Protein AF-A0A932DL76-F1 (afdb_monomer)

Sequence (138 aa):
MPIFSIALVLVSAAMNAGWNMIARKQGASDMFLRLSLVIGAVGVGPLIAAEFFGTPILAASWKYALASSVFLAFNYLALSRAYGSGDFTLVYPAARGIPALIVAAGDVLRGHPPAALGWLGMALVTVGCLLLPHPSWR

Secondary structure (DSSP, 8-state):
--HHHHHHHHHHHHHHHHHHHHHTSTT-HHHHHHHHHHHHHHHHHHHHHHHHHSS---THHHHHHHHHHHHHHHHHHHHHHHHHHS-HHHHHHHHHHHHHHHHHHHHHHTT-PPPHHHHHHHHHHHHHHHHS--GGG-

Foldseek 3Di:
DDPVVVVVVVVVVVVVVVVVVVVPDPPCLVVVVVVVVVVVVVVVVVVVVCCVPHDHPPPVVVVVVVVVVVVVVVLSVVLSVCVVPDDCLLSVQQSVLVVLVVVQVVCVVVVNHDDPVSVVVSVVSNVCSNVRDDPPVD

Solvent-accessible surface area (backbone atoms only — not comparable to full-atom values): 7872 Å² total; per-residue (Å²): 133,59,70,66,60,53,53,52,51,51,53,51,51,50,52,52,52,53,50,56,57,56,73,65,46,88,86,40,68,66,59,50,54,51,50,51,49,50,54,48,55,60,56,46,49,61,55,53,46,39,48,77,76,47,77,66,72,54,81,71,52,55,57,55,53,51,52,49,50,53,55,49,50,51,49,53,52,53,49,54,51,43,55,71,76,43,61,57,82,48,47,53,36,42,70,58,27,52,55,56,55,54,51,47,52,52,32,42,77,72,73,56,59,67,53,73,68,51,52,51,52,49,50,52,49,28,50,50,31,58,64,72,55,62,83,88,84,116

Radius of gyration: 18.66 Å; Cα contacts (8 Å, |Δi|>4): 51; chains: 1; bounding box: 46×40×45 Å

Structure (mmCIF, N/CA/C/O backbone):
data_AF-A0A932DL76-F1
#
_entry.id   AF-A0A932DL76-F1
#
loop_
_atom_site.group_PDB
_atom_site.id
_atom_site.type_symbol
_atom_site.label_atom_id
_atom_site.label_alt_id
_atom_site.label_comp_id
_atom_site.label_asym_id
_atom_site.label_entity_id
_atom_site.label_seq_id
_atom_site.pdbx_PDB_ins_code
_atom_site.Cartn_x
_atom_site.Cartn_y
_atom_site.Cartn_z
_atom_site.occupancy
_atom_site.B_iso_or_equiv
_atom_site.auth_seq_id
_atom_site.auth_comp_id
_atom_site.auth_asym_id
_atom_site.auth_atom_id
_atom_site.pdbx_PDB_model_num
ATOM 1 N N . MET A 1 1 ? 19.748 -17.097 5.657 1.00 61.31 1 MET A N 1
ATOM 2 C CA . MET A 1 1 ? 19.575 -15.637 5.483 1.00 61.31 1 MET A CA 1
ATOM 3 C C . MET A 1 1 ? 20.659 -14.932 6.282 1.00 61.31 1 MET A C 1
ATOM 5 O O . MET A 1 1 ? 20.864 -15.334 7.421 1.00 61.31 1 MET A O 1
ATOM 9 N N . PRO A 1 2 ? 21.395 -13.966 5.715 1.00 88.38 2 PRO A N 1
ATOM 10 C CA . PRO A 1 2 ? 22.480 -13.300 6.431 1.00 88.38 2 PRO A CA 1
ATOM 11 C C . PRO A 1 2 ? 21.928 -12.439 7.580 1.00 88.38 2 PRO A C 1
ATOM 13 O O . PRO A 1 2 ? 20.844 -11.868 7.464 1.00 88.38 2 PRO A O 1
ATOM 16 N N . ILE A 1 3 ? 22.679 -12.326 8.681 1.00 88.50 3 ILE A N 1
ATOM 17 C CA . ILE A 1 3 ? 22.309 -11.545 9.883 1.00 88.50 3 ILE A CA 1
ATOM 18 C C . ILE A 1 3 ? 21.930 -10.098 9.547 1.00 88.50 3 ILE A C 1
ATOM 20 O O . ILE A 1 3 ? 21.013 -9.534 10.139 1.00 88.50 3 ILE A O 1
ATOM 24 N N . PHE A 1 4 ? 22.575 -9.531 8.530 1.00 91.19 4 PHE A N 1
ATOM 25 C CA . PHE A 1 4 ? 22.268 -8.207 8.004 1.00 91.19 4 PHE A CA 1
ATOM 26 C C . PHE A 1 4 ? 20.827 -8.086 7.479 1.00 91.19 4 PHE A C 1
ATOM 28 O O . PHE A 1 4 ? 20.140 -7.113 7.781 1.00 91.19 4 PHE A O 1
ATOM 35 N N . SER A 1 5 ? 20.324 -9.096 6.757 1.00 89.25 5 SER A N 1
ATOM 36 C CA . SER A 1 5 ? 18.930 -9.114 6.292 1.00 89.25 5 SER A CA 1
ATOM 37 C C . SER A 1 5 ? 17.949 -9.184 7.458 1.00 89.25 5 SER A C 1
ATOM 39 O O . SER A 1 5 ? 16.918 -8.523 7.422 1.00 89.25 5 SER A O 1
ATOM 41 N N . ILE A 1 6 ? 18.277 -9.945 8.507 1.00 88.81 6 ILE A N 1
ATOM 42 C CA . ILE A 1 6 ? 17.435 -10.040 9.706 1.00 88.81 6 ILE A CA 1
ATOM 43 C C . ILE A 1 6 ? 17.372 -8.681 10.411 1.00 88.81 6 ILE A C 1
ATOM 45 O O . ILE A 1 6 ? 16.283 -8.215 10.739 1.00 88.81 6 ILE A O 1
ATOM 49 N N . ALA A 1 7 ? 18.514 -8.010 10.582 1.00 91.75 7 ALA 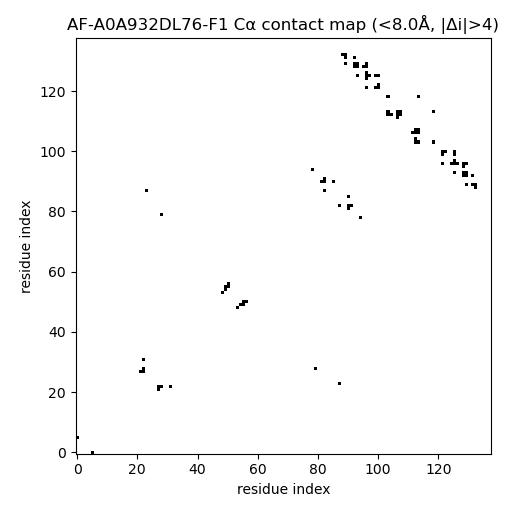A N 1
ATOM 50 C CA . ALA A 1 7 ? 18.569 -6.678 11.179 1.00 91.75 7 ALA A CA 1
ATOM 51 C C . ALA A 1 7 ? 17.727 -5.656 10.392 1.00 91.75 7 ALA A C 1
ATOM 53 O O . ALA A 1 7 ? 16.940 -4.924 10.988 1.00 91.75 7 ALA A O 1
ATOM 54 N N . LEU A 1 8 ? 17.820 -5.654 9.057 1.00 88.75 8 LEU A N 1
ATOM 55 C CA . LEU A 1 8 ? 17.003 -4.786 8.199 1.00 88.75 8 LEU A CA 1
ATOM 56 C C . LEU A 1 8 ? 15.501 -5.056 8.343 1.00 88.75 8 LEU A C 1
ATOM 58 O O . LEU A 1 8 ? 14.711 -4.115 8.430 1.00 88.75 8 LEU A O 1
ATOM 62 N N . VAL A 1 9 ? 15.101 -6.329 8.400 1.00 88.44 9 VAL A N 1
ATOM 63 C CA . VAL A 1 9 ? 13.695 -6.709 8.591 1.00 88.44 9 VAL A CA 1
ATOM 64 C C . VAL A 1 9 ? 13.186 -6.250 9.958 1.00 88.44 9 VAL A C 1
ATOM 66 O O . VAL A 1 9 ? 12.084 -5.712 10.040 1.00 88.44 9 VAL A O 1
ATOM 69 N N . LEU A 1 10 ? 13.985 -6.393 11.021 1.00 89.44 10 LEU A N 1
ATOM 70 C CA . LEU A 1 10 ? 13.614 -5.936 12.365 1.00 89.44 10 LEU A CA 1
ATOM 71 C C . L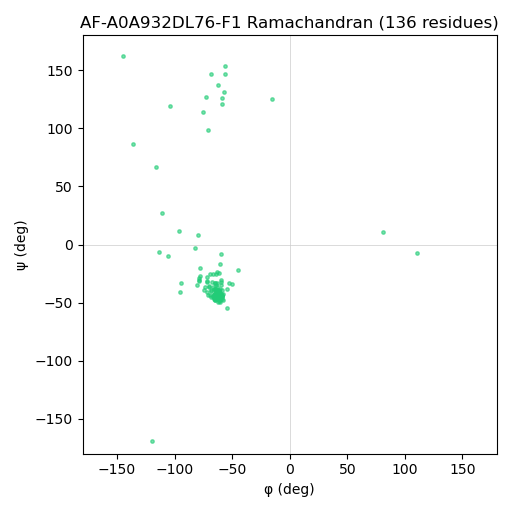EU A 1 10 ? 13.462 -4.414 12.438 1.00 89.44 10 LEU A C 1
ATOM 73 O O . LEU A 1 10 ? 12.490 -3.923 13.010 1.00 89.44 10 LEU A O 1
ATOM 77 N N . VAL A 1 11 ? 14.378 -3.666 11.817 1.00 89.50 11 VAL A N 1
ATOM 7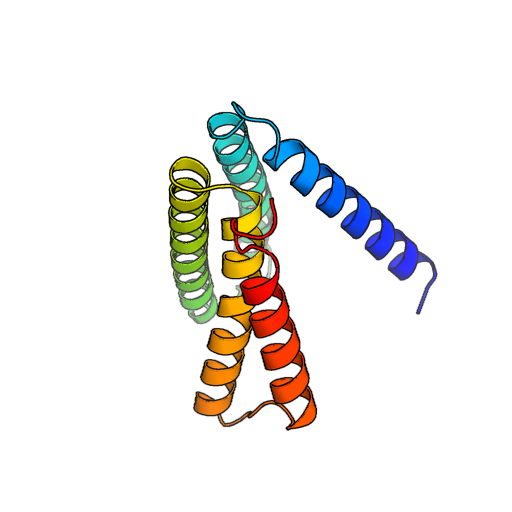8 C CA . VAL A 1 11 ? 14.277 -2.202 11.725 1.00 89.50 11 VAL A CA 1
ATOM 79 C C . VAL A 1 11 ? 13.019 -1.800 10.955 1.00 89.50 11 VAL A C 1
ATOM 81 O O . VAL A 1 11 ? 12.252 -0.965 11.429 1.00 89.50 11 VAL A O 1
ATOM 84 N N . SER A 1 12 ? 12.750 -2.439 9.813 1.00 84.69 12 SER A N 1
ATOM 85 C CA . SER A 1 12 ? 11.535 -2.197 9.029 1.00 84.69 12 SER A CA 1
ATOM 86 C C . SER A 1 12 ? 10.264 -2.480 9.840 1.00 84.69 12 SER A C 1
ATOM 88 O O . SER A 1 12 ? 9.344 -1.659 9.857 1.00 84.69 12 SER A O 1
ATOM 90 N N . ALA A 1 13 ? 10.229 -3.594 10.576 1.00 83.06 13 ALA A N 1
ATOM 91 C CA . ALA A 1 13 ? 9.107 -3.953 11.436 1.00 83.06 13 ALA A CA 1
ATOM 92 C C . ALA A 1 13 ? 8.886 -2.922 12.556 1.00 83.06 13 ALA A C 1
ATOM 94 O O . ALA A 1 13 ? 7.750 -2.501 12.782 1.00 83.06 13 ALA A O 1
ATOM 95 N N . ALA A 1 14 ? 9.959 -2.465 13.209 1.00 85.44 14 ALA A N 1
ATOM 96 C CA . ALA A 1 14 ? 9.891 -1.442 14.250 1.00 85.44 14 ALA A CA 1
ATOM 97 C C . ALA A 1 14 ? 9.382 -0.097 13.706 1.00 85.44 14 ALA A C 1
ATOM 99 O O . ALA A 1 14 ? 8.501 0.517 14.310 1.00 85.44 14 ALA A O 1
ATOM 100 N N . MET A 1 15 ? 9.868 0.337 12.537 1.00 83.50 15 MET A N 1
ATOM 101 C CA . MET A 1 15 ? 9.390 1.557 11.875 1.00 83.50 15 MET A CA 1
ATOM 102 C C . MET A 1 15 ? 7.904 1.457 11.513 1.00 83.50 15 MET A C 1
ATOM 104 O O . MET A 1 15 ? 7.152 2.404 11.731 1.00 83.50 15 MET A O 1
ATOM 108 N N . ASN A 1 16 ? 7.460 0.301 11.016 1.00 76.06 16 ASN A N 1
ATOM 109 C CA . ASN A 1 16 ? 6.066 0.069 10.638 1.00 76.06 16 ASN A CA 1
ATOM 110 C C . ASN A 1 16 ? 5.133 0.044 11.867 1.00 76.06 16 ASN A C 1
ATOM 112 O O . ASN A 1 16 ? 4.051 0.633 11.856 1.00 76.06 16 ASN A O 1
ATOM 116 N N . ALA A 1 17 ? 5.567 -0.572 12.970 1.00 76.44 17 ALA A N 1
ATOM 117 C CA . ALA A 1 17 ? 4.837 -0.543 14.236 1.00 76.44 17 ALA A CA 1
ATOM 118 C C . ALA A 1 17 ? 4.743 0.881 14.813 1.00 76.44 17 ALA A C 1
ATOM 120 O O . ALA A 1 17 ? 3.656 1.321 15.199 1.00 76.44 17 ALA A O 1
ATOM 121 N N . GLY A 1 18 ? 5.854 1.626 14.802 1.00 78.94 18 GLY A N 1
ATOM 122 C CA . GLY A 1 18 ? 5.891 3.028 15.222 1.00 78.94 18 GLY A CA 1
ATOM 123 C C . GLY A 1 18 ? 4.967 3.910 14.380 1.00 78.94 18 GLY A C 1
ATOM 124 O O . GLY A 1 18 ? 4.201 4.706 14.924 1.00 78.94 18 GLY A O 1
ATOM 125 N N . TRP A 1 19 ? 4.958 3.702 13.061 1.00 70.69 19 TRP A N 1
ATOM 126 C CA . TRP A 1 19 ? 4.052 4.381 12.135 1.00 70.69 19 TRP A CA 1
ATOM 127 C C . TRP A 1 19 ? 2.577 4.133 12.475 1.00 70.69 19 TRP A C 1
ATOM 129 O O . TRP A 1 19 ? 1.794 5.079 12.578 1.00 70.69 19 TRP A O 1
ATOM 139 N N . ASN A 1 20 ? 2.201 2.876 12.727 1.00 72.19 20 ASN A N 1
ATOM 140 C CA . ASN A 1 20 ? 0.827 2.511 13.084 1.00 72.19 20 ASN A CA 1
ATOM 141 C C . ASN A 1 20 ? 0.380 3.107 14.431 1.00 72.19 20 AS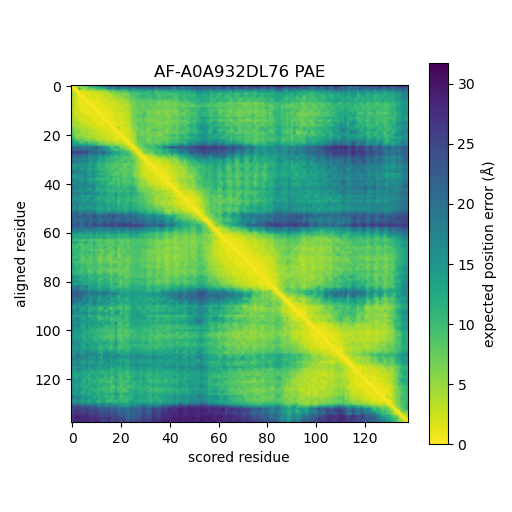N A C 1
ATOM 143 O O . ASN A 1 20 ? -0.791 3.459 14.586 1.00 72.19 20 ASN A O 1
ATOM 147 N N . MET A 1 21 ? 1.293 3.264 15.396 1.00 70.12 21 MET A N 1
ATOM 148 C CA . MET A 1 21 ? 0.997 3.942 16.665 1.00 70.12 21 MET A CA 1
ATOM 149 C C . MET A 1 21 ? 0.764 5.446 16.491 1.00 70.12 21 MET A C 1
ATOM 151 O O . MET A 1 21 ? -0.174 5.984 17.078 1.00 70.12 21 MET A O 1
ATOM 155 N N . ILE A 1 22 ? 1.590 6.127 15.690 1.00 67.69 22 ILE A N 1
ATOM 156 C CA . ILE A 1 22 ? 1.450 7.570 15.434 1.00 67.69 22 ILE A CA 1
ATOM 157 C C . ILE A 1 22 ? 0.145 7.848 14.683 1.00 67.69 22 ILE A C 1
ATOM 159 O O . ILE A 1 22 ? -0.596 8.751 15.064 1.00 67.69 22 ILE A O 1
ATOM 163 N N . ALA A 1 23 ? -0.181 7.025 13.681 1.00 65.88 23 ALA A N 1
ATOM 164 C CA . ALA A 1 23 ? -1.407 7.154 12.893 1.00 65.88 23 ALA A CA 1
ATOM 165 C C . ALA A 1 23 ? -2.695 7.008 13.728 1.00 65.88 23 ALA A C 1
ATOM 167 O O . ALA A 1 23 ? -3.734 7.540 13.348 1.00 65.88 23 ALA A O 1
ATOM 168 N N . ARG A 1 24 ? -2.638 6.314 14.875 1.00 62.34 24 ARG A N 1
ATOM 169 C CA . ARG A 1 24 ? -3.775 6.153 15.795 1.00 62.34 24 ARG A CA 1
ATOM 170 C C . ARG A 1 24 ? -4.061 7.375 16.674 1.00 62.34 24 ARG A C 1
ATOM 172 O O . ARG A 1 24 ? -5.164 7.466 17.210 1.00 62.34 24 ARG A O 1
ATOM 179 N N . LYS A 1 25 ? -3.111 8.298 16.870 1.00 63.66 25 LYS A N 1
ATOM 180 C CA . LYS A 1 25 ? -3.355 9.504 17.681 1.00 63.66 25 LYS A CA 1
ATOM 181 C C . LYS A 1 25 ? -4.213 10.501 16.887 1.00 63.66 25 LYS A C 1
ATOM 183 O O . LYS A 1 25 ? -3.773 11.039 15.872 1.00 63.66 25 LYS A O 1
ATOM 188 N N . GLN A 1 26 ? -5.441 10.745 17.357 1.00 51.41 26 GLN A N 1
ATOM 189 C CA . GLN A 1 26 ? -6.362 11.727 16.771 1.00 51.41 26 GLN A CA 1
ATOM 190 C C . GLN A 1 26 ? -5.718 13.127 16.749 1.00 51.41 26 GLN A C 1
ATOM 192 O O . GLN A 1 26 ? -5.164 13.567 17.753 1.00 51.41 26 GLN A O 1
ATOM 197 N N . GLY A 1 27 ? -5.769 13.803 15.593 1.00 53.75 27 GLY A N 1
ATOM 198 C CA . GLY A 1 27 ? -5.180 15.136 15.368 1.00 53.75 27 GLY A CA 1
ATOM 199 C C . GLY A 1 27 ? -3.965 15.172 14.429 1.00 53.75 27 GLY A C 1
ATOM 200 O O . GLY A 1 27 ? -3.528 16.250 14.040 1.00 53.75 27 GLY A O 1
ATOM 201 N N . ALA A 1 28 ? -3.441 14.016 14.011 1.00 54.00 28 ALA A N 1
ATOM 202 C CA . ALA A 1 28 ? -2.254 13.928 13.155 1.00 54.00 28 ALA A CA 1
ATOM 203 C C . ALA A 1 28 ? -2.550 13.787 11.647 1.00 54.00 28 ALA A C 1
ATOM 205 O O . ALA A 1 28 ? -1.626 13.497 10.894 1.00 54.00 28 ALA A O 1
ATOM 206 N N . SER A 1 29 ? -3.788 13.974 11.168 1.00 57.59 29 SER A N 1
ATOM 207 C CA . SER A 1 29 ? -4.116 13.796 9.736 1.00 57.59 29 SER A CA 1
ATOM 208 C C . SER A 1 29 ? -3.286 14.713 8.827 1.00 57.59 29 SER A C 1
ATOM 210 O O . SER A 1 29 ? -2.786 14.273 7.792 1.00 57.59 29 SER A O 1
ATO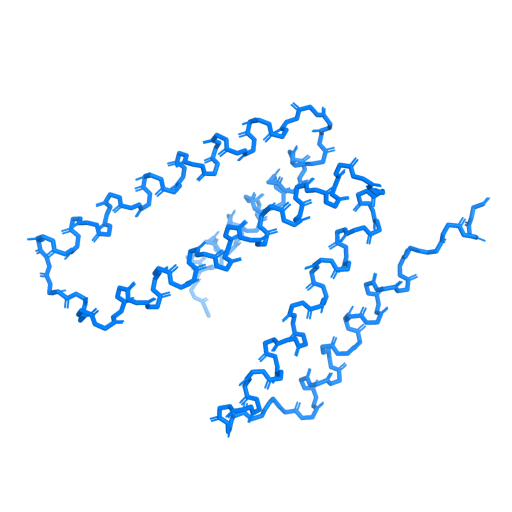M 212 N N . ASP A 1 30 ? -3.064 15.956 9.257 1.00 59.31 30 ASP A N 1
ATOM 213 C CA . ASP A 1 30 ? -2.258 16.931 8.521 1.00 59.31 30 ASP A CA 1
ATOM 214 C C . ASP A 1 30 ? -0.753 16.610 8.613 1.00 59.31 30 ASP A C 1
ATOM 216 O O . ASP A 1 30 ? -0.020 16.696 7.629 1.00 59.31 30 ASP A O 1
ATOM 220 N N . MET A 1 31 ? -0.289 16.123 9.771 1.00 61.69 31 MET A N 1
ATOM 221 C CA . MET A 1 31 ? 1.082 15.620 9.948 1.00 61.69 31 MET A CA 1
ATOM 222 C C . MET A 1 31 ? 1.345 14.378 9.082 1.00 61.69 31 MET A C 1
ATOM 224 O O . MET A 1 31 ? 2.419 14.245 8.501 1.00 61.69 31 MET A O 1
ATOM 228 N N . PHE A 1 32 ? 0.358 13.492 8.954 1.00 63.34 32 PHE A N 1
ATOM 229 C CA . PHE A 1 32 ? 0.427 12.268 8.165 1.00 63.34 32 PHE A CA 1
ATOM 230 C C . PHE A 1 32 ? 0.545 12.569 6.669 1.00 63.34 32 PHE A C 1
ATOM 232 O O . PHE A 1 32 ? 1.397 11.995 5.987 1.00 63.34 32 PHE A O 1
ATOM 239 N N . LEU A 1 33 ? -0.259 13.511 6.163 1.00 65.69 33 LEU A N 1
ATOM 240 C CA . LEU A 1 33 ? -0.196 13.945 4.769 1.00 65.69 33 LEU A CA 1
ATOM 241 C C . LEU A 1 33 ? 1.143 14.633 4.464 1.00 65.69 33 LEU A C 1
ATOM 243 O O . LEU A 1 33 ? 1.806 14.280 3.491 1.00 65.69 33 LEU A O 1
ATOM 247 N N . ARG A 1 34 ? 1.584 15.556 5.330 1.00 65.75 34 ARG A N 1
ATOM 248 C CA . ARG A 1 34 ? 2.858 16.276 5.170 1.00 65.75 34 ARG A CA 1
ATOM 249 C C . ARG A 1 34 ? 4.062 15.343 5.210 1.00 65.75 34 ARG A C 1
ATOM 251 O O . ARG A 1 34 ? 4.945 15.458 4.368 1.00 65.75 34 ARG A O 1
ATOM 258 N N . LEU A 1 35 ? 4.099 14.399 6.148 1.00 69.31 35 LEU A N 1
ATOM 259 C CA . LEU A 1 35 ? 5.214 13.462 6.267 1.00 69.31 35 LEU A CA 1
ATOM 260 C C . LEU A 1 35 ? 5.262 12.495 5.077 1.00 69.31 35 LEU A C 1
ATOM 262 O O . LEU A 1 35 ? 6.338 12.242 4.542 1.00 69.31 35 LEU A O 1
ATOM 266 N N . SER A 1 36 ? 4.104 12.028 4.603 1.00 70.19 36 SER A N 1
ATOM 267 C CA . SER A 1 36 ? 4.015 11.203 3.390 1.00 70.19 36 SER A CA 1
ATOM 268 C C . SER A 1 36 ? 4.480 11.968 2.146 1.00 70.19 36 SER A C 1
ATOM 270 O O . SER A 1 36 ? 5.188 11.405 1.314 1.00 70.19 36 SER A O 1
ATOM 272 N N . LEU A 1 37 ? 4.148 13.261 2.041 1.00 71.25 37 LEU A N 1
ATOM 273 C CA . LEU A 1 37 ? 4.625 14.137 0.966 1.00 71.25 37 LEU A CA 1
ATOM 274 C C . LEU A 1 37 ? 6.139 14.353 1.023 1.00 71.25 37 LEU A C 1
ATOM 276 O O . LEU A 1 37 ? 6.788 14.291 -0.015 1.00 71.25 37 LEU A O 1
ATOM 280 N N . VAL A 1 38 ? 6.714 14.564 2.211 1.00 75.50 38 VAL A N 1
ATOM 281 C CA . VAL A 1 38 ? 8.169 14.725 2.376 1.00 75.50 38 VAL A CA 1
ATOM 282 C C . VAL A 1 38 ? 8.902 13.432 2.029 1.00 75.50 38 VAL A C 1
ATOM 284 O O . VAL A 1 38 ? 9.857 13.469 1.260 1.00 75.50 38 VAL A O 1
ATOM 287 N N . ILE A 1 39 ? 8.441 12.282 2.531 1.00 76.19 39 ILE A N 1
ATOM 288 C CA . ILE A 1 39 ? 9.033 10.976 2.202 1.00 76.19 39 ILE A CA 1
ATOM 289 C C . ILE A 1 39 ? 8.917 10.704 0.697 1.00 76.19 39 ILE A C 1
ATOM 291 O O . ILE A 1 39 ? 9.884 10.263 0.080 1.00 76.19 39 ILE A O 1
ATOM 295 N N . GLY A 1 40 ? 7.768 11.021 0.093 1.00 72.31 40 GLY A N 1
ATOM 296 C CA . GLY A 1 40 ? 7.565 10.935 -1.351 1.00 72.31 40 GLY A CA 1
ATOM 297 C C . GLY A 1 40 ? 8.526 11.835 -2.128 1.00 72.31 40 GLY A C 1
ATOM 298 O O . GLY A 1 40 ? 9.206 11.361 -3.030 1.00 72.31 40 GLY A O 1
ATOM 299 N N . ALA A 1 41 ? 8.654 13.107 -1.748 1.00 72.75 41 ALA A N 1
ATOM 300 C CA . ALA A 1 41 ? 9.544 14.065 -2.403 1.00 72.75 41 ALA A CA 1
ATOM 301 C C . ALA A 1 41 ? 11.024 13.660 -2.290 1.00 72.75 41 ALA A C 1
ATOM 303 O O . ALA A 1 41 ? 11.758 13.712 -3.277 1.00 72.75 41 ALA A O 1
ATOM 304 N N . VAL A 1 42 ? 11.448 13.191 -1.112 1.00 76.69 42 VAL A N 1
ATOM 305 C CA . VAL A 1 42 ? 12.803 12.665 -0.892 1.00 76.69 42 VAL A CA 1
ATOM 306 C C . VAL A 1 42 ? 13.032 11.388 -1.701 1.00 76.69 42 VAL A C 1
ATOM 308 O O . VAL A 1 42 ? 14.114 11.219 -2.248 1.00 76.69 42 VAL A O 1
ATOM 311 N N . GLY A 1 43 ? 12.032 10.512 -1.828 1.00 71.56 43 GLY A N 1
ATOM 312 C CA . GLY A 1 43 ? 12.123 9.282 -2.622 1.00 71.56 43 GLY A CA 1
ATOM 313 C C . GLY A 1 43 ? 12.129 9.510 -4.139 1.00 71.56 43 GLY A C 1
ATOM 314 O O . GLY A 1 43 ? 12.735 8.733 -4.874 1.00 71.56 43 GLY A O 1
ATOM 315 N N . VAL A 1 44 ? 11.505 10.591 -4.615 1.00 72.75 44 VAL A N 1
ATOM 316 C CA . VAL A 1 44 ? 11.493 10.974 -6.037 1.00 72.75 44 VAL A CA 1
ATOM 317 C C . VAL A 1 44 ? 12.859 11.502 -6.490 1.00 72.75 44 VAL A C 1
ATOM 319 O O . VAL A 1 44 ? 13.249 11.264 -7.630 1.00 72.75 44 VAL A O 1
ATOM 322 N N . GLY A 1 45 ? 13.625 12.151 -5.607 1.00 73.75 45 GLY A N 1
ATOM 323 C CA . GLY A 1 45 ? 14.959 12.685 -5.919 1.00 73.75 45 GLY A CA 1
ATOM 324 C C . GLY A 1 45 ? 15.938 11.642 -6.490 1.00 73.75 45 GLY A C 1
ATOM 325 O O . GLY A 1 45 ? 16.446 11.846 -7.592 1.00 73.75 45 GLY A O 1
ATOM 326 N N . PRO A 1 46 ? 16.174 10.503 -5.809 1.00 73.81 46 PRO A N 1
ATOM 327 C CA . PRO A 1 46 ? 16.987 9.399 -6.319 1.00 73.81 46 PRO A CA 1
ATOM 328 C C . PRO A 1 46 ? 16.457 8.793 -7.621 1.00 73.81 46 PRO A C 1
ATOM 330 O O . PRO A 1 46 ? 17.247 8.355 -8.446 1.00 73.81 46 PRO A O 1
ATOM 333 N N . LEU A 1 47 ? 15.136 8.782 -7.818 1.00 71.69 47 LEU A N 1
ATOM 334 C CA . LEU A 1 47 ? 14.478 8.281 -9.030 1.00 71.69 47 LEU A CA 1
ATOM 335 C C . LEU A 1 47 ? 14.773 9.175 -10.241 1.00 71.69 47 LEU A C 1
ATOM 337 O O . LEU A 1 47 ? 15.141 8.681 -11.303 1.00 71.69 47 LEU A O 1
ATOM 341 N N . ILE A 1 48 ? 14.677 10.494 -10.061 1.00 74.38 48 ILE A N 1
ATOM 342 C CA . ILE A 1 48 ? 15.059 11.479 -11.080 1.00 74.38 48 ILE A CA 1
ATOM 343 C C . ILE A 1 48 ? 16.570 11.412 -11.325 1.00 74.38 48 ILE A C 1
ATOM 345 O O . ILE A 1 48 ? 17.006 11.387 -12.471 1.00 74.38 48 ILE A O 1
ATOM 349 N N . ALA A 1 49 ? 17.380 11.321 -10.269 1.00 73.12 49 ALA A N 1
ATOM 350 C CA . ALA A 1 49 ? 18.824 11.177 -10.410 1.00 73.12 49 ALA A CA 1
ATOM 351 C C . ALA A 1 49 ? 19.203 9.888 -11.166 1.00 73.12 49 ALA A C 1
ATOM 353 O O . ALA A 1 49 ? 20.089 9.922 -12.011 1.00 73.12 49 ALA A O 1
ATOM 354 N N . ALA A 1 50 ? 18.513 8.772 -10.927 1.00 73.19 50 AL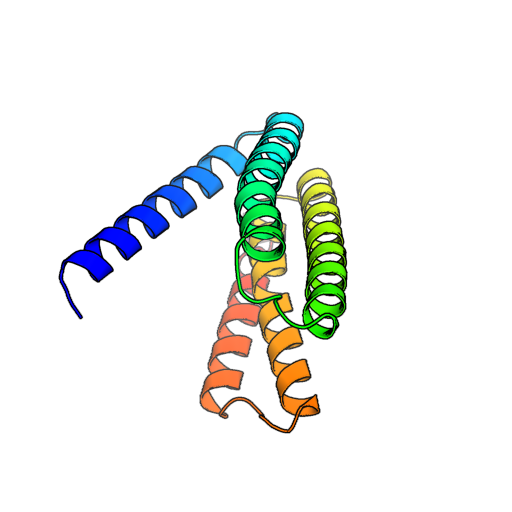A A N 1
ATOM 355 C CA . ALA A 1 50 ? 18.737 7.522 -11.650 1.00 73.19 50 ALA A CA 1
ATOM 356 C C . ALA A 1 50 ? 18.392 7.625 -13.146 1.00 73.19 50 ALA A C 1
ATOM 358 O O . ALA A 1 50 ? 19.079 7.009 -13.954 1.00 73.19 50 ALA A O 1
ATOM 359 N N . GLU A 1 51 ? 17.390 8.424 -13.526 1.00 72.12 51 GLU A N 1
ATOM 360 C CA . GLU A 1 51 ? 17.096 8.703 -14.940 1.00 72.12 51 GLU A CA 1
ATOM 361 C C . GLU A 1 51 ? 18.125 9.615 -15.609 1.00 72.12 51 GLU A C 1
ATOM 363 O O . GLU A 1 51 ? 18.501 9.393 -16.755 1.00 72.12 51 GLU A O 1
ATOM 368 N N . PHE A 1 52 ? 18.590 10.653 -14.909 1.00 71.06 52 PHE A N 1
ATOM 369 C CA . PHE A 1 52 ? 19.540 11.609 -15.484 1.00 71.06 52 PHE A CA 1
ATOM 370 C C . PHE A 1 52 ? 20.986 11.090 -15.501 1.00 71.06 52 PHE A C 1
ATOM 372 O O . PHE A 1 52 ? 21.750 11.468 -16.387 1.00 71.06 52 PHE A O 1
ATOM 379 N N . PHE A 1 53 ? 21.373 10.250 -14.534 1.00 72.75 53 PHE A N 1
ATOM 380 C CA . PHE A 1 53 ? 22.752 9.774 -14.354 1.00 72.75 53 PHE A CA 1
ATOM 381 C C . PHE A 1 53 ? 22.942 8.262 -14.599 1.00 72.75 53 PHE A C 1
ATOM 383 O O . PHE A 1 53 ? 24.079 7.793 -14.565 1.00 72.75 53 PHE A O 1
ATOM 390 N N . GLY A 1 54 ? 21.873 7.489 -14.825 1.00 69.00 54 GLY A N 1
ATOM 391 C CA . GLY A 1 54 ? 21.909 6.029 -15.007 1.00 69.00 54 GLY A CA 1
ATOM 392 C C . GLY A 1 54 ? 21.374 5.549 -16.363 1.00 69.00 54 GLY A C 1
ATOM 393 O O . GLY A 1 54 ? 21.165 6.332 -17.285 1.00 69.00 54 GLY A O 1
ATOM 394 N N . THR A 1 55 ? 21.164 4.234 -16.515 1.00 65.56 55 THR A N 1
ATOM 395 C CA . THR A 1 55 ? 20.453 3.689 -17.685 1.00 65.56 55 THR A CA 1
ATOM 396 C C . THR A 1 55 ? 18.969 4.017 -17.571 1.00 65.56 55 THR A C 1
ATOM 398 O O . THR A 1 55 ? 18.379 3.640 -16.553 1.00 65.56 55 THR A O 1
ATOM 401 N N . PRO A 1 56 ? 18.355 4.640 -18.591 1.00 63.94 56 PRO A N 1
ATOM 402 C CA . PRO A 1 56 ? 16.975 5.078 -18.499 1.00 63.94 56 PRO A CA 1
ATOM 403 C C . PRO A 1 56 ? 16.068 3.889 -18.206 1.00 63.94 56 PRO A C 1
ATOM 405 O O . PRO A 1 56 ? 16.095 2.868 -18.907 1.00 63.94 56 PRO A O 1
ATOM 408 N N . ILE A 1 57 ? 15.278 4.007 -17.143 1.00 62.59 57 ILE A N 1
ATOM 409 C CA . ILE A 1 57 ? 14.289 3.008 -16.773 1.00 62.59 57 ILE A CA 1
ATOM 410 C C . ILE A 1 57 ? 13.204 3.149 -17.835 1.00 62.59 57 ILE A C 1
ATOM 412 O O . ILE A 1 57 ? 12.398 4.071 -17.777 1.00 62.59 57 ILE A O 1
ATOM 416 N N . LEU A 1 58 ? 13.253 2.266 -18.848 1.00 62.66 58 LEU A N 1
ATOM 417 C CA . LEU A 1 58 ? 12.424 2.237 -20.064 1.00 62.66 58 LEU A CA 1
ATOM 418 C C . LEU A 1 58 ? 11.173 3.116 -19.952 1.00 62.66 58 LEU A C 1
ATOM 420 O O . LEU A 1 58 ? 10.352 2.863 -19.075 1.00 62.66 58 LEU A O 1
ATOM 424 N N . ALA A 1 59 ? 10.958 4.046 -20.889 1.00 66.94 59 ALA A N 1
ATOM 425 C CA . ALA A 1 59 ? 9.805 4.961 -20.936 1.00 66.94 59 ALA A CA 1
ATOM 426 C C . ALA A 1 59 ? 8.423 4.306 -20.671 1.00 66.94 59 ALA A C 1
ATOM 428 O O . ALA A 1 59 ? 7.474 4.971 -20.256 1.00 66.94 59 ALA A O 1
ATOM 429 N N . ALA A 1 60 ? 8.294 2.990 -20.871 1.00 66.25 60 ALA A N 1
ATOM 430 C CA . ALA A 1 60 ? 7.126 2.197 -20.492 1.00 66.25 60 ALA A CA 1
ATOM 431 C C . ALA A 1 60 ? 6.853 2.149 -18.968 1.00 66.25 60 ALA A C 1
ATOM 433 O O . ALA A 1 60 ? 5.695 2.119 -18.555 1.00 66.25 60 ALA A O 1
ATOM 434 N N . SER A 1 61 ? 7.887 2.179 -18.130 1.00 74.31 61 SER A N 1
ATOM 435 C CA . SER A 1 61 ? 7.818 2.083 -16.665 1.00 74.31 61 SER A CA 1
ATOM 436 C C . SER A 1 61 ? 7.159 3.304 -16.030 1.00 74.31 61 SER A C 1
ATOM 438 O O . SER A 1 61 ? 6.428 3.172 -15.050 1.00 74.31 61 SER A O 1
ATOM 440 N N . TRP A 1 62 ? 7.327 4.481 -16.640 1.00 76.12 62 TRP A N 1
ATOM 441 C CA . TRP A 1 62 ? 6.694 5.726 -16.200 1.00 76.12 62 TRP A CA 1
ATOM 442 C C . TRP A 1 62 ? 5.166 5.644 -16.208 1.00 76.12 62 TRP A C 1
ATOM 444 O O . TRP A 1 62 ? 4.518 6.171 -15.304 1.00 76.12 62 TRP A O 1
ATOM 454 N N . LYS A 1 63 ? 4.577 4.913 -17.167 1.00 79.50 63 LYS A N 1
ATOM 455 C CA . LYS A 1 63 ? 3.125 4.672 -17.206 1.00 79.50 63 LYS A CA 1
ATOM 456 C C . LYS A 1 63 ? 2.661 3.878 -15.985 1.00 79.50 63 LYS A C 1
ATOM 458 O O . LYS A 1 63 ? 1.666 4.243 -15.364 1.00 79.50 63 LYS A O 1
ATOM 463 N N . TYR A 1 64 ? 3.395 2.829 -15.614 1.00 80.31 64 TYR A N 1
ATOM 464 C CA . TYR A 1 64 ? 3.089 2.016 -14.435 1.00 80.31 64 TYR A CA 1
ATOM 465 C C . TYR A 1 64 ? 3.344 2.768 -13.127 1.00 80.31 64 TYR A C 1
ATOM 467 O O . TYR A 1 64 ? 2.555 2.630 -12.194 1.00 80.31 64 TYR A O 1
ATOM 475 N N . ALA A 1 65 ? 4.389 3.597 -13.062 1.00 78.25 65 ALA A N 1
ATOM 476 C CA . ALA A 1 65 ? 4.673 4.447 -11.909 1.00 78.25 65 ALA A CA 1
ATOM 477 C C . ALA A 1 65 ? 3.556 5.479 -11.683 1.00 78.25 65 ALA A C 1
ATOM 479 O O . ALA A 1 65 ? 3.047 5.604 -10.567 1.00 78.25 65 ALA A O 1
ATOM 480 N N . LEU A 1 66 ? 3.110 6.158 -12.747 1.00 81.69 66 LEU A N 1
ATOM 481 C CA . LEU A 1 66 ? 1.985 7.094 -12.693 1.00 81.69 66 LEU A CA 1
ATOM 482 C C . LEU A 1 66 ? 0.688 6.389 -12.296 1.00 81.69 66 LEU A C 1
ATOM 484 O O . LEU A 1 66 ? 0.022 6.827 -11.361 1.00 81.69 66 LEU A O 1
ATOM 488 N N . ALA A 1 67 ? 0.358 5.272 -12.949 1.00 84.38 67 ALA A N 1
ATOM 489 C CA . ALA A 1 67 ? -0.834 4.498 -12.618 1.00 84.38 67 ALA A CA 1
ATOM 490 C C . ALA A 1 67 ? -0.825 4.050 -11.147 1.00 84.38 67 ALA A C 1
ATOM 492 O O . ALA A 1 67 ? -1.795 4.276 -10.426 1.00 84.38 67 ALA A O 1
ATOM 493 N N . SER A 1 68 ? 0.293 3.491 -10.672 1.00 81.12 68 SER A N 1
ATOM 494 C CA . SER A 1 68 ? 0.446 3.061 -9.276 1.00 81.12 68 SER A CA 1
ATOM 495 C C . SER A 1 68 ? 0.312 4.229 -8.304 1.00 81.12 68 SER A C 1
ATOM 497 O O . SER A 1 68 ? -0.341 4.089 -7.275 1.00 81.12 68 SER A O 1
ATOM 499 N N . SER A 1 69 ? 0.863 5.397 -8.646 1.00 80.44 69 SER A N 1
ATOM 500 C CA . SER A 1 69 ? 0.752 6.606 -7.823 1.00 80.44 69 SER A CA 1
ATOM 501 C C . SER A 1 69 ? -0.695 7.084 -7.702 1.00 80.44 69 SER A C 1
ATOM 503 O O . SER A 1 69 ? -1.126 7.454 -6.613 1.00 80.44 69 SER A O 1
ATOM 505 N N . VAL A 1 70 ? -1.473 7.022 -8.788 1.00 84.25 70 VAL A N 1
ATOM 506 C CA . VAL A 1 70 ? -2.904 7.370 -8.778 1.00 84.25 70 VAL A CA 1
ATOM 507 C C . VAL A 1 70 ? -3.696 6.402 -7.900 1.00 84.25 70 VAL A C 1
ATOM 509 O O . VAL A 1 70 ? -4.466 6.842 -7.045 1.00 84.25 70 VAL A O 1
ATOM 512 N N . PHE A 1 71 ? -3.485 5.091 -8.054 1.00 83.69 71 PHE A N 1
ATOM 513 C CA . PHE A 1 71 ? -4.139 4.092 -7.203 1.00 83.69 71 PHE A CA 1
ATOM 514 C C . PHE A 1 71 ? -3.756 4.249 -5.731 1.00 83.69 71 PHE A C 1
ATOM 51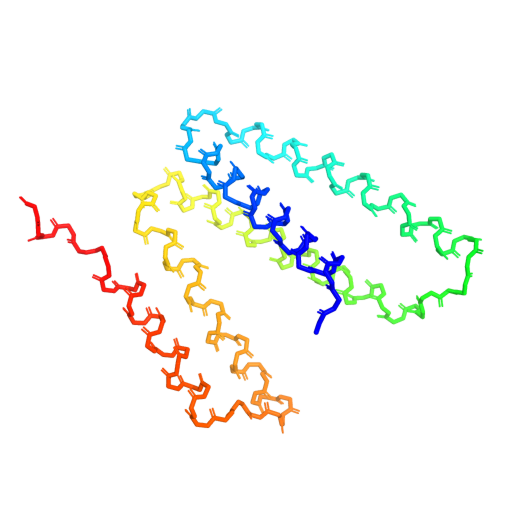6 O O . PHE A 1 71 ? -4.613 4.147 -4.853 1.00 83.69 71 PHE A O 1
ATOM 523 N N . LEU A 1 72 ? -2.486 4.547 -5.457 1.00 80.06 72 LEU A N 1
ATOM 524 C CA . LEU A 1 72 ? -1.998 4.794 -4.108 1.00 80.06 72 LEU A CA 1
ATOM 525 C C . LEU A 1 72 ? -2.635 6.054 -3.507 1.00 80.06 72 LEU A C 1
ATOM 527 O O . LEU A 1 72 ? -3.102 6.017 -2.371 1.00 80.06 72 LEU A O 1
ATOM 531 N N . ALA A 1 73 ? -2.733 7.144 -4.271 1.00 76.94 73 ALA A N 1
ATOM 532 C CA . ALA A 1 73 ? -3.413 8.364 -3.842 1.00 76.94 73 ALA A CA 1
ATOM 533 C C . ALA A 1 73 ? -4.896 8.107 -3.540 1.00 76.94 73 ALA A C 1
ATOM 535 O O . ALA A 1 73 ? -5.397 8.537 -2.501 1.00 76.94 73 ALA A O 1
ATOM 536 N N . PHE A 1 74 ? -5.590 7.352 -4.398 1.00 79.12 74 PHE A N 1
ATOM 537 C CA . PHE A 1 74 ? -6.975 6.957 -4.152 1.00 79.12 74 PHE A CA 1
ATOM 538 C C . PHE A 1 74 ? -7.108 6.120 -2.875 1.00 79.12 74 PHE A C 1
ATOM 540 O O . PHE A 1 74 ? -8.005 6.372 -2.071 1.00 79.12 74 PHE A O 1
ATOM 547 N N . ASN A 1 75 ? -6.184 5.181 -2.640 1.00 77.00 75 ASN A N 1
ATOM 548 C CA . ASN A 1 75 ? -6.153 4.382 -1.417 1.00 77.00 75 ASN A CA 1
ATOM 549 C C . ASN A 1 75 ? -5.987 5.263 -0.170 1.00 77.00 75 ASN A C 1
ATOM 551 O O . ASN A 1 75 ? -6.781 5.144 0.760 1.00 77.00 75 ASN A O 1
ATOM 555 N N . TYR A 1 76 ? -5.036 6.201 -0.174 1.00 72.44 76 TYR A N 1
ATOM 556 C CA . TYR A 1 76 ? -4.838 7.134 0.938 1.00 72.44 76 TYR A CA 1
ATOM 557 C C . TYR A 1 76 ? -6.047 8.046 1.175 1.00 72.44 76 TYR A C 1
ATOM 559 O O . TYR A 1 76 ? -6.414 8.284 2.325 1.00 72.44 76 TYR A O 1
ATOM 567 N N . LEU A 1 77 ? -6.695 8.538 0.115 1.00 71.69 77 LEU A N 1
ATOM 568 C CA . LEU A 1 77 ? -7.899 9.365 0.228 1.00 71.69 77 LEU A CA 1
ATOM 569 C C . LEU A 1 77 ? -9.087 8.577 0.789 1.00 71.69 77 LEU A C 1
ATOM 571 O O . LEU A 1 77 ? -9.789 9.079 1.668 1.00 71.69 77 LEU A O 1
ATOM 575 N N . ALA A 1 78 ? -9.308 7.355 0.300 1.00 73.00 78 ALA A N 1
ATOM 576 C CA . ALA A 1 78 ? -10.343 6.462 0.809 1.00 73.00 78 ALA A CA 1
ATOM 577 C C . ALA A 1 78 ? -10.093 6.117 2.283 1.00 73.00 78 ALA A C 1
ATOM 579 O O . ALA A 1 78 ? -11.015 6.181 3.093 1.00 73.00 78 ALA A O 1
ATOM 580 N N . LEU A 1 79 ? -8.837 5.843 2.647 1.00 70.75 79 LEU A N 1
ATOM 581 C CA . LEU A 1 79 ? -8.436 5.526 4.014 1.00 70.75 79 LEU A CA 1
ATOM 582 C C . LEU A 1 79 ? -8.616 6.719 4.960 1.00 70.75 79 LEU A C 1
ATOM 584 O O . LEU A 1 79 ? -9.173 6.567 6.042 1.00 70.75 79 LEU A O 1
ATOM 588 N N . SER A 1 80 ? -8.200 7.913 4.531 1.00 67.00 80 SER A N 1
ATOM 589 C CA . SER A 1 80 ? -8.368 9.158 5.288 1.00 67.00 80 SER A CA 1
ATOM 590 C C . SER A 1 80 ? -9.844 9.460 5.558 1.00 67.00 80 SER A C 1
ATOM 592 O O . SER A 1 80 ? -10.222 9.747 6.694 1.00 67.00 80 SER A O 1
ATOM 594 N N . ARG A 1 81 ? -10.710 9.311 4.543 1.00 67.50 81 ARG A N 1
ATOM 595 C CA . ARG A 1 81 ? -12.161 9.474 4.717 1.00 67.50 81 ARG A CA 1
ATOM 596 C C . ARG A 1 81 ? -12.755 8.422 5.643 1.00 67.50 81 ARG A C 1
ATOM 598 O O . ARG A 1 81 ? -13.510 8.781 6.538 1.00 67.50 81 ARG A O 1
ATOM 605 N N . ALA A 1 82 ? -12.389 7.157 5.463 1.00 66.69 82 ALA A N 1
ATOM 606 C CA . ALA A 1 82 ? -12.932 6.068 6.261 1.00 66.69 82 ALA A CA 1
ATOM 607 C C . ALA A 1 82 ? -12.506 6.161 7.740 1.00 66.69 82 ALA A C 1
ATOM 609 O O . ALA A 1 82 ? -13.323 5.910 8.619 1.00 66.69 82 ALA A O 1
ATOM 610 N N . TYR A 1 83 ? -11.276 6.602 8.033 1.00 66.25 83 TYR A N 1
ATOM 611 C CA . TYR A 1 83 ? -10.842 6.897 9.406 1.00 66.25 83 TYR A CA 1
ATOM 612 C C . TYR A 1 83 ? -11.511 8.133 10.013 1.00 66.25 83 TYR A C 1
ATOM 614 O O . TYR A 1 83 ? -11.600 8.226 11.234 1.00 66.25 83 TYR A O 1
ATOM 622 N N . GLY A 1 84 ? -11.963 9.081 9.190 1.00 64.44 84 GLY A N 1
ATOM 623 C CA . GLY A 1 84 ? -12.723 10.241 9.654 1.00 64.44 84 GLY A CA 1
ATOM 624 C C . GLY A 1 84 ? -14.199 9.942 9.935 1.00 64.44 84 GLY A C 1
ATOM 625 O O . GLY A 1 84 ? -14.792 10.606 10.779 1.00 64.44 84 GLY A O 1
ATOM 626 N N . SER A 1 85 ? -14.797 8.966 9.241 1.00 60.19 85 SER A N 1
ATOM 627 C CA . SER A 1 85 ? -16.239 8.678 9.304 1.00 60.19 85 SER A CA 1
ATOM 628 C C . SER A 1 85 ? -16.621 7.416 10.085 1.00 60.19 85 SER A C 1
ATOM 630 O O . SER A 1 85 ? -17.810 7.190 10.294 1.00 60.19 85 SER A O 1
ATOM 632 N N . GLY A 1 86 ? -15.666 6.567 10.475 1.00 60.22 86 GLY A N 1
ATOM 633 C CA . GLY A 1 86 ? -15.939 5.301 11.160 1.00 60.22 86 GLY A CA 1
ATOM 634 C C . GLY A 1 86 ? -14.888 4.942 12.206 1.00 60.22 86 GLY A C 1
ATOM 635 O O . GLY A 1 86 ? -13.772 5.461 12.195 1.00 60.22 86 GLY A O 1
ATOM 636 N N . ASP A 1 87 ? -15.239 4.025 13.110 1.00 62.91 87 ASP A N 1
ATOM 637 C CA . ASP A 1 87 ? -14.324 3.549 14.145 1.00 62.91 87 ASP A CA 1
ATOM 638 C C . ASP A 1 87 ? -13.066 2.943 13.515 1.00 62.91 87 ASP A C 1
ATOM 640 O O . ASP A 1 87 ? -13.121 1.960 12.769 1.00 62.91 87 ASP A O 1
ATOM 644 N N . PHE A 1 88 ? -11.904 3.505 13.859 1.00 62.97 88 PHE A N 1
ATOM 645 C CA . PHE A 1 88 ? -10.592 3.075 13.359 1.00 62.97 88 PHE A CA 1
ATOM 646 C C . PHE A 1 88 ? -10.380 1.555 13.492 1.00 62.97 88 PHE A C 1
ATOM 648 O O . PHE A 1 88 ? -9.754 0.926 12.641 1.00 62.97 88 PHE A O 1
ATOM 655 N N . THR A 1 89 ? -10.932 0.949 14.547 1.00 61.25 89 THR A N 1
ATOM 656 C CA . THR A 1 89 ? -10.863 -0.493 14.838 1.00 61.25 89 THR A CA 1
ATOM 657 C C . THR A 1 89 ? -11.622 -1.358 13.822 1.00 61.25 89 THR A C 1
ATOM 659 O O . THR A 1 89 ? -11.255 -2.512 13.627 1.00 61.25 89 THR A O 1
ATOM 662 N N . LEU A 1 90 ? -12.638 -0.806 13.155 1.00 62.94 90 LEU A N 1
ATOM 663 C CA . LEU A 1 90 ? -13.508 -1.494 12.194 1.00 62.94 90 LEU A CA 1
ATOM 664 C C . LEU A 1 90 ? -13.009 -1.291 10.756 1.00 62.94 90 LEU A C 1
ATOM 666 O O . LEU A 1 90 ? -12.947 -2.217 9.950 1.00 62.94 90 LEU A O 1
ATOM 670 N N . VAL A 1 91 ? -12.570 -0.068 10.461 1.00 67.44 91 VAL A N 1
ATOM 671 C CA . VAL A 1 91 ? -12.105 0.341 9.132 1.00 67.44 91 VAL A CA 1
ATOM 672 C C . VAL A 1 91 ? -10.724 -0.229 8.802 1.00 67.44 91 VAL A C 1
ATOM 674 O O . VAL A 1 91 ? -10.485 -0.644 7.668 1.00 67.44 91 VAL A O 1
ATOM 677 N N . TYR A 1 92 ? -9.809 -0.276 9.775 1.00 68.38 92 TYR A N 1
ATOM 678 C CA . TYR A 1 92 ? -8.425 -0.704 9.547 1.00 68.38 92 TYR A CA 1
ATOM 679 C C . TYR A 1 92 ? -8.307 -2.160 9.044 1.00 68.38 92 TYR A C 1
ATOM 681 O O . TYR A 1 92 ? -7.623 -2.378 8.039 1.00 68.38 92 TYR A O 1
ATOM 689 N N . PRO A 1 93 ? -8.971 -3.164 9.659 1.00 68.12 93 PRO A N 1
ATOM 690 C CA . PRO A 1 93 ? -8.920 -4.541 9.168 1.00 68.12 93 PRO A CA 1
ATOM 691 C C . PRO A 1 93 ? -9.558 -4.694 7.783 1.00 68.12 93 PRO A C 1
ATOM 693 O O . PRO A 1 93 ? -8.974 -5.328 6.905 1.00 68.12 93 PRO A O 1
ATOM 696 N N . ALA A 1 94 ? -10.717 -4.068 7.550 1.00 69.19 94 ALA A N 1
ATOM 697 C CA . ALA A 1 94 ? -11.411 -4.129 6.264 1.00 69.19 94 ALA A CA 1
ATOM 698 C C . ALA A 1 94 ? -10.562 -3.531 5.126 1.00 69.19 94 ALA A C 1
ATOM 700 O O . ALA A 1 94 ? -10.401 -4.149 4.071 1.00 69.19 94 ALA A O 1
ATOM 701 N N . ALA A 1 95 ? -9.931 -2.377 5.369 1.00 70.88 95 ALA A N 1
ATOM 702 C CA . ALA A 1 95 ? -9.050 -1.716 4.408 1.00 70.88 95 ALA A CA 1
ATOM 703 C C . ALA A 1 95 ? -7.797 -2.538 4.054 1.00 70.88 95 ALA A C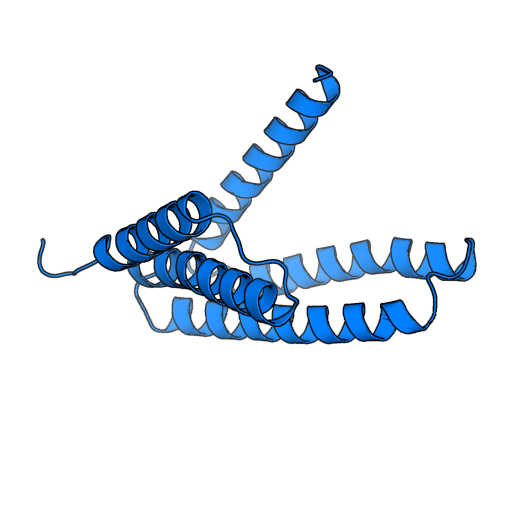 1
ATOM 705 O O . ALA A 1 95 ? -7.216 -2.338 2.989 1.00 70.88 95 ALA A O 1
ATOM 706 N N . ARG A 1 96 ? -7.371 -3.463 4.923 1.00 73.81 96 ARG A N 1
ATOM 707 C CA . ARG A 1 96 ? -6.203 -4.332 4.702 1.00 73.81 96 ARG A CA 1
ATOM 708 C C . ARG A 1 96 ? -6.567 -5.693 4.105 1.00 73.81 96 ARG A C 1
ATOM 710 O O . ARG A 1 96 ? -5.781 -6.222 3.325 1.00 73.81 96 ARG A O 1
ATOM 717 N N . GLY A 1 97 ? -7.736 -6.243 4.434 1.00 76.19 97 GLY A N 1
ATOM 718 C CA . GLY A 1 97 ? -8.166 -7.568 3.977 1.00 76.19 97 GLY A CA 1
ATOM 719 C C . GLY A 1 97 ? -8.733 -7.599 2.553 1.00 76.19 97 GLY A C 1
ATOM 720 O O . GLY A 1 97 ? -8.527 -8.576 1.837 1.00 76.19 97 GLY A O 1
ATOM 721 N N . ILE A 1 98 ? -9.431 -6.545 2.118 1.00 77.56 98 ILE A N 1
ATOM 722 C CA . ILE A 1 98 ? -10.088 -6.502 0.797 1.00 77.56 98 ILE A CA 1
ATOM 723 C C . ILE A 1 98 ? -9.084 -6.392 -0.369 1.00 77.56 98 ILE A C 1
ATOM 725 O O . ILE A 1 98 ? -9.240 -7.128 -1.348 1.00 77.56 98 ILE A O 1
ATOM 729 N N . PRO A 1 99 ? -8.027 -5.552 -0.301 1.00 80.69 99 PRO A N 1
ATOM 730 C CA . PRO A 1 99 ? -7.069 -5.437 -1.400 1.00 80.69 99 PRO A CA 1
ATOM 731 C C . PRO A 1 99 ? -6.363 -6.751 -1.747 1.00 80.69 99 PRO A C 1
ATOM 733 O O . PRO A 1 99 ? -6.057 -6.970 -2.914 1.00 80.69 99 PRO A O 1
ATOM 736 N N . ALA A 1 100 ? -6.146 -7.643 -0.773 1.00 82.12 100 ALA A N 1
ATOM 737 C CA . ALA A 1 100 ? -5.523 -8.946 -1.013 1.00 82.12 100 ALA A CA 1
ATOM 738 C C . ALA A 1 100 ? -6.333 -9.799 -2.007 1.00 82.12 100 ALA A C 1
ATOM 740 O O . ALA A 1 100 ? -5.769 -10.355 -2.946 1.00 82.12 100 ALA A O 1
ATOM 741 N N . LEU A 1 101 ? -7.662 -9.833 -1.858 1.00 82.25 101 LEU A N 1
ATOM 742 C CA . LEU A 1 101 ? -8.547 -10.551 -2.781 1.00 82.25 101 LEU A CA 1
ATOM 743 C C . LEU A 1 101 ? -8.620 -9.879 -4.158 1.00 82.25 101 LEU A C 1
ATOM 745 O O . LEU A 1 101 ? -8.679 -10.570 -5.172 1.00 82.25 101 LEU A O 1
ATOM 749 N N . ILE A 1 102 ? -8.579 -8.543 -4.208 1.00 83.19 102 ILE A N 1
ATOM 750 C CA . ILE A 1 102 ? -8.555 -7.792 -5.474 1.00 83.19 102 ILE A CA 1
ATOM 751 C C . ILE A 1 102 ? -7.277 -8.111 -6.260 1.00 83.19 102 ILE A C 1
ATOM 753 O O . ILE A 1 102 ? -7.338 -8.354 -7.465 1.00 83.19 102 ILE A O 1
ATOM 757 N N . VAL A 1 103 ? -6.125 -8.148 -5.585 1.00 83.88 103 VAL A N 1
ATOM 758 C CA . VAL A 1 103 ? -4.845 -8.518 -6.207 1.00 83.88 103 VAL A CA 1
ATOM 759 C C . VAL A 1 103 ? -4.882 -9.968 -6.693 1.00 83.88 103 VAL A C 1
ATOM 761 O O . VAL A 1 103 ? -4.534 -10.220 -7.844 1.00 83.88 103 VAL A O 1
ATOM 764 N N . ALA A 1 104 ? -5.392 -10.895 -5.877 1.00 84.31 104 ALA A N 1
ATOM 765 C CA . ALA A 1 104 ? -5.554 -12.298 -6.260 1.00 84.31 104 ALA A CA 1
ATOM 766 C C . ALA A 1 104 ? -6.426 -12.475 -7.515 1.00 84.31 104 ALA A C 1
ATOM 768 O O . ALA A 1 104 ? -6.077 -13.244 -8.409 1.00 84.31 104 ALA A O 1
ATOM 769 N N . ALA A 1 105 ? -7.533 -11.734 -7.618 1.00 85.00 105 ALA A N 1
ATOM 770 C CA . ALA A 1 105 ? -8.377 -11.728 -8.811 1.00 85.00 105 ALA A CA 1
ATOM 771 C C . ALA A 1 105 ? -7.643 -11.152 -10.036 1.00 85.00 105 ALA A C 1
ATOM 773 O O . ALA A 1 105 ? -7.766 -11.683 -11.140 1.00 85.00 105 ALA A O 1
ATOM 774 N N . GLY A 1 106 ? -6.837 -10.104 -9.844 1.00 85.00 106 GLY A N 1
ATOM 775 C CA . GLY A 1 106 ? -5.979 -9.549 -10.891 1.00 85.00 106 GLY A CA 1
ATOM 776 C C . GLY A 1 106 ? -4.957 -10.556 -11.426 1.00 85.00 106 GLY A C 1
ATOM 777 O O . GLY A 1 106 ? -4.730 -10.617 -12.633 1.00 85.00 106 GLY A O 1
ATOM 778 N N . ASP A 1 107 ? -4.383 -11.386 -10.559 1.00 86.25 107 ASP A N 1
ATOM 779 C CA . ASP A 1 107 ? -3.417 -12.413 -10.960 1.00 86.25 107 ASP A CA 1
ATOM 780 C C . ASP A 1 107 ? -4.072 -13.575 -11.721 1.00 86.25 107 ASP A C 1
ATOM 782 O O . ASP A 1 107 ? -3.490 -14.088 -12.680 1.00 86.25 107 ASP A O 1
ATOM 786 N N . VAL A 1 108 ? -5.328 -13.914 -11.404 1.00 88.25 108 VAL A N 1
ATOM 787 C CA . VAL A 1 108 ? -6.135 -14.833 -12.229 1.00 88.25 108 VAL A CA 1
ATOM 788 C C . VAL A 1 108 ? -6.322 -14.279 -13.643 1.00 88.25 108 VAL A C 1
ATOM 790 O O . VAL A 1 108 ? -6.111 -15.008 -14.610 1.00 88.25 108 VAL A O 1
ATOM 793 N N . LEU A 1 109 ? -6.654 -12.989 -13.784 1.00 88.12 109 LEU A N 1
ATOM 794 C CA . LEU A 1 109 ? -6.819 -12.340 -15.095 1.00 88.12 109 LEU A CA 1
ATOM 795 C C . LEU A 1 109 ? -5.515 -12.294 -15.907 1.00 88.12 109 LEU A C 1
ATOM 797 O O . LEU A 1 109 ? -5.558 -12.261 -17.135 1.00 88.12 109 LEU A O 1
ATOM 801 N N . ARG A 1 110 ? -4.357 -12.317 -15.238 1.00 86.94 110 ARG A N 1
ATOM 802 C CA . ARG A 1 110 ? -3.033 -12.411 -15.874 1.00 86.94 110 ARG A CA 1
ATOM 803 C C . ARG A 1 110 ? -2.621 -13.842 -16.234 1.00 86.94 110 ARG A C 1
ATOM 805 O O . ARG A 1 110 ? -1.554 -14.020 -16.811 1.00 86.94 110 ARG A O 1
ATOM 812 N N . GLY A 1 111 ? -3.431 -14.849 -15.901 1.00 87.31 111 GLY A N 1
ATOM 813 C CA . GLY A 1 111 ? -3.120 -16.260 -16.144 1.00 87.31 111 GLY A CA 1
ATOM 814 C C . GLY A 1 111 ? -2.194 -16.895 -15.101 1.00 87.31 111 GLY A C 1
ATOM 815 O O . GLY A 1 111 ? -1.736 -18.017 -15.302 1.00 87.31 111 GLY A O 1
ATOM 816 N N . HIS A 1 112 ? -1.943 -16.216 -13.978 1.00 86.56 112 HIS A N 1
ATOM 817 C CA . HIS A 1 112 ? -1.129 -16.715 -12.867 1.00 86.56 112 HIS A CA 1
ATOM 818 C C . HIS A 1 112 ? -1.983 -16.861 -11.599 1.00 86.56 112 HIS A C 1
ATOM 820 O O . HIS A 1 112 ? -1.791 -16.120 -10.636 1.00 86.56 112 HIS A O 1
ATOM 826 N N . PRO A 1 113 ? -2.957 -17.789 -11.575 1.00 85.56 113 PRO A N 1
ATOM 827 C CA . PRO A 1 113 ? -3.839 -17.932 -10.429 1.00 85.56 113 PRO A CA 1
ATOM 828 C C . PRO A 1 113 ? -3.042 -18.318 -9.170 1.00 85.56 113 PRO A C 1
ATOM 830 O O . PRO A 1 113 ? -2.187 -19.209 -9.229 1.00 85.56 113 PRO A O 1
ATOM 833 N N . PRO A 1 114 ? -3.346 -17.709 -8.009 1.00 83.50 114 PRO A N 1
ATOM 834 C CA . PRO A 1 114 ? -2.810 -18.163 -6.734 1.00 83.50 114 PRO A CA 1
ATOM 835 C C . PRO A 1 114 ? -3.155 -19.635 -6.485 1.00 83.50 114 PRO A C 1
ATOM 837 O O . PRO A 1 114 ? -4.235 -20.104 -6.853 1.00 83.50 114 PRO A O 1
ATOM 840 N N . ALA A 1 115 ? -2.262 -20.359 -5.806 1.00 88.81 115 ALA A N 1
ATOM 841 C CA . ALA A 1 115 ? -2.532 -21.732 -5.385 1.00 88.81 115 ALA A CA 1
ATOM 842 C C . ALA A 1 115 ? -3.814 -21.809 -4.533 1.00 88.81 115 ALA A C 1
ATOM 844 O O . ALA A 1 115 ? -4.159 -20.856 -3.832 1.00 88.81 115 ALA A O 1
ATOM 845 N N . ALA A 1 116 ? -4.482 -22.966 -4.522 1.00 84.94 116 ALA A N 1
ATOM 846 C CA . ALA A 1 116 ? -5.700 -23.173 -3.729 1.00 84.94 116 ALA A CA 1
ATOM 847 C C . ALA A 1 116 ? -5.501 -22.835 -2.235 1.00 84.94 116 ALA A C 1
ATOM 849 O O . ALA A 1 116 ? -6.356 -22.204 -1.619 1.00 84.94 116 ALA A O 1
ATOM 850 N N . LEU A 1 117 ? -4.328 -23.163 -1.674 1.00 85.69 117 LEU A N 1
ATOM 851 C CA . LEU A 1 117 ? -3.947 -22.759 -0.315 1.00 85.69 117 LEU A CA 1
ATOM 852 C C . LEU A 1 117 ? -3.803 -21.236 -0.154 1.00 85.69 117 LEU A C 1
ATOM 854 O O . LEU A 1 117 ? -4.130 -20.700 0.901 1.00 85.69 117 LEU A O 1
ATOM 858 N N . GLY A 1 118 ? -3.329 -20.537 -1.188 1.00 83.31 118 GLY A N 1
ATOM 859 C CA . GLY A 1 118 ? -3.219 -19.079 -1.201 1.00 83.31 118 GLY A CA 1
ATOM 860 C C . GLY A 1 118 ? -4.590 -18.408 -1.157 1.00 83.31 118 GLY A C 1
ATOM 861 O O . GLY A 1 118 ? -4.798 -17.501 -0.355 1.00 83.31 118 GLY A O 1
ATOM 862 N N . TRP A 1 119 ? -5.548 -18.904 -1.946 1.00 84.81 119 TRP A N 1
ATOM 863 C CA . TRP A 1 119 ? -6.945 -18.460 -1.887 1.00 84.81 119 TRP A CA 1
ATOM 864 C C . TRP A 1 119 ? -7.563 -18.673 -0.512 1.00 84.81 119 TRP A C 1
ATOM 866 O O . TRP A 1 119 ? -8.192 -17.764 0.024 1.00 84.81 119 TRP A O 1
ATOM 876 N N . LEU A 1 120 ? -7.342 -19.849 0.077 1.00 87.62 120 LEU A N 1
ATOM 877 C CA . LEU A 1 120 ? -7.866 -20.181 1.397 1.00 87.62 120 LEU A CA 1
ATOM 878 C C . LEU A 1 120 ? -7.273 -19.264 2.475 1.00 87.62 120 LEU A C 1
ATOM 880 O O . LEU A 1 120 ? -8.019 -18.712 3.277 1.00 87.62 120 LEU A O 1
ATOM 884 N N . GLY A 1 121 ? -5.958 -19.025 2.450 1.00 83.19 121 GLY A N 1
ATOM 885 C CA . GLY A 1 121 ? -5.294 -18.102 3.373 1.00 83.19 121 GLY A CA 1
ATOM 886 C C . GLY A 1 121 ? -5.791 -16.661 3.239 1.00 83.19 121 GLY A C 1
ATOM 887 O O . GLY A 1 121 ? -6.099 -16.023 4.243 1.00 83.19 121 GLY A O 1
ATOM 888 N N . MET A 1 122 ? -5.933 -16.159 2.009 1.00 84.12 122 MET A N 1
ATOM 889 C CA . MET A 1 122 ? -6.458 -14.813 1.764 1.00 84.12 122 MET A CA 1
ATOM 890 C C . MET A 1 122 ? -7.913 -14.683 2.215 1.00 84.12 122 MET A C 1
ATOM 892 O O . MET A 1 122 ? -8.235 -13.739 2.929 1.00 84.12 122 MET A O 1
ATOM 896 N N . ALA A 1 123 ? -8.770 -15.655 1.887 1.00 84.19 123 ALA A N 1
ATOM 897 C CA . ALA A 1 123 ? -10.155 -15.677 2.345 1.00 84.19 123 ALA A CA 1
ATOM 898 C C . ALA A 1 123 ? -10.245 -15.712 3.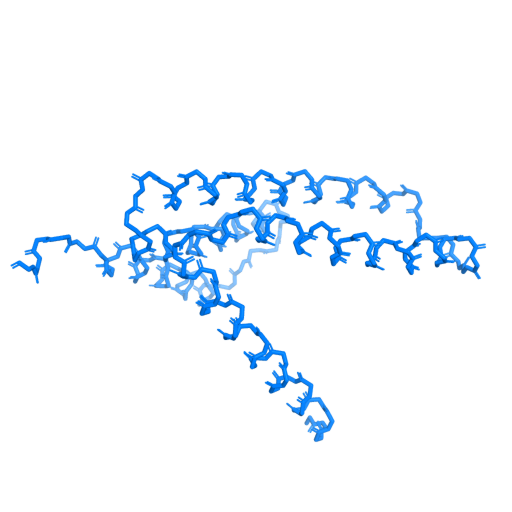877 1.00 84.19 123 ALA A C 1
ATOM 900 O O . ALA A 1 123 ? -11.014 -14.949 4.454 1.00 84.19 123 ALA A O 1
ATOM 901 N N . LEU A 1 124 ? -9.425 -16.531 4.542 1.00 85.25 124 LEU A N 1
ATOM 902 C CA . LEU A 1 124 ? -9.386 -16.621 6.002 1.00 85.25 124 LEU A CA 1
ATOM 903 C C . LEU A 1 124 ? -8.986 -15.284 6.642 1.00 85.25 124 LEU A C 1
ATOM 905 O O . LEU A 1 124 ? -9.615 -14.852 7.606 1.00 85.25 124 LEU A O 1
ATOM 909 N N . VAL A 1 125 ? -7.972 -14.607 6.091 1.00 82.69 125 VAL A N 1
ATOM 910 C CA . VAL A 1 125 ? -7.533 -13.285 6.562 1.00 82.69 125 VAL A CA 1
ATOM 911 C C . VAL A 1 125 ? -8.627 -12.247 6.342 1.00 82.69 125 VAL A C 1
ATOM 913 O O . VAL A 1 125 ? -8.955 -11.516 7.272 1.00 82.69 125 VAL A O 1
ATOM 916 N N . THR A 1 126 ? -9.233 -12.190 5.154 1.00 81.94 126 THR A N 1
ATOM 917 C CA . THR A 1 126 ? -10.291 -11.215 4.867 1.00 81.94 126 THR A CA 1
ATOM 918 C C . THR A 1 126 ? -11.518 -11.451 5.745 1.00 81.94 126 THR A C 1
ATOM 920 O O . THR A 1 126 ? -12.029 -10.503 6.333 1.00 81.94 126 THR A O 1
ATOM 923 N N . VAL A 1 127 ? -11.957 -12.702 5.900 1.00 81.88 127 VAL A N 1
ATOM 924 C CA . VAL A 1 127 ? -13.078 -13.069 6.776 1.00 81.88 127 VAL A CA 1
ATOM 925 C C . VAL A 1 127 ? -12.750 -12.751 8.233 1.00 81.88 127 VAL A C 1
ATOM 927 O O . VAL A 1 127 ? -13.558 -12.120 8.905 1.00 81.88 127 VAL A O 1
ATOM 930 N N . GLY A 1 128 ? -11.551 -13.087 8.714 1.00 78.25 128 GLY A N 1
ATOM 931 C CA . GLY A 1 128 ? -11.102 -12.725 10.060 1.00 78.25 128 GLY A CA 1
ATOM 932 C C . GLY A 1 128 ? -11.102 -11.212 10.290 1.00 78.25 128 GLY A C 1
ATOM 933 O O . GLY A 1 128 ? -11.603 -10.741 11.308 1.00 78.25 128 GLY A O 1
ATOM 934 N N . CYS A 1 129 ? -10.619 -10.433 9.320 1.00 75.06 129 CYS A N 1
ATOM 935 C CA . CYS A 1 129 ? -10.650 -8.972 9.369 1.00 75.06 129 CYS A CA 1
ATOM 936 C C . CYS A 1 129 ? -12.077 -8.402 9.400 1.00 75.06 129 CYS A C 1
ATOM 938 O O . CYS A 1 129 ? -12.300 -7.402 10.076 1.00 75.06 129 CYS A O 1
ATOM 940 N N . LEU A 1 130 ? -13.031 -9.017 8.695 1.00 72.94 130 LEU A N 1
ATOM 941 C CA . LEU A 1 130 ? -14.432 -8.583 8.668 1.00 72.94 130 LEU A CA 1
ATOM 942 C C . LEU A 1 130 ? -15.218 -9.015 9.915 1.00 72.94 130 LEU A C 1
ATOM 944 O O . LEU A 1 130 ? -16.121 -8.301 10.335 1.00 72.94 130 LEU A O 1
ATOM 948 N N . LEU A 1 131 ? -14.875 -10.160 10.511 1.00 73.06 131 LEU A N 1
ATOM 949 C CA . LEU A 1 131 ? -15.515 -10.680 11.726 1.00 73.06 131 LEU A CA 1
ATOM 950 C C . LEU A 1 131 ? -15.036 -9.980 13.004 1.00 73.06 131 LEU A C 1
ATOM 952 O O . LEU A 1 131 ? -15.765 -9.937 13.991 1.00 73.06 131 LEU A O 1
ATOM 956 N N . LEU A 1 132 ? -13.812 -9.446 12.998 1.00 66.94 132 LEU A N 1
ATOM 957 C CA . LEU A 1 132 ? -13.188 -8.810 14.161 1.00 66.94 132 LEU A CA 1
ATOM 958 C C . LEU A 1 132 ? -13.916 -7.577 14.734 1.00 66.94 132 LEU A C 1
ATOM 960 O O . LEU A 1 132 ? -13.614 -7.235 15.878 1.00 66.94 132 LEU A O 1
ATOM 964 N N . PRO A 1 133 ? -14.847 -6.901 14.034 1.00 59.75 133 PRO A N 1
ATOM 965 C CA . PRO A 1 133 ? -15.559 -5.800 14.667 1.00 59.75 133 PRO A CA 1
ATOM 966 C C . PRO A 1 133 ? -17.068 -5.828 14.374 1.00 59.75 133 PRO A C 1
ATOM 968 O O . PRO A 1 133 ? -17.551 -5.134 13.483 1.00 59.75 133 PRO A O 1
ATOM 971 N N . HIS A 1 134 ? -17.832 -6.576 15.181 1.00 51.88 134 HIS A N 1
ATOM 972 C CA . HIS A 1 134 ? -19.259 -6.304 15.368 1.00 51.88 134 HIS A CA 1
ATOM 973 C C . HIS A 1 134 ? -19.472 -5.623 16.734 1.00 51.88 134 HIS A C 1
ATOM 975 O O . HIS A 1 134 ? -19.162 -6.221 17.767 1.00 51.88 134 HIS A O 1
ATOM 981 N N . PRO A 1 135 ? -20.011 -4.390 16.776 1.00 53.22 135 PRO A N 1
ATOM 982 C CA . PRO A 1 135 ? -20.287 -3.662 18.017 1.00 53.22 135 PRO A CA 1
ATOM 983 C C . PRO A 1 135 ? -21.266 -4.359 18.975 1.00 53.22 135 PRO A C 1
ATOM 985 O O . PRO A 1 135 ? -21.421 -3.900 20.095 1.00 53.22 135 PRO A O 1
ATOM 988 N N . SER A 1 136 ? -21.921 -5.459 18.578 1.00 48.09 136 SER A N 1
ATOM 989 C CA . SER A 1 136 ? -22.897 -6.167 19.427 1.00 48.09 136 SER A CA 1
ATOM 990 C C . SER A 1 136 ? -22.285 -7.089 20.491 1.00 48.09 136 SER A C 1
ATOM 992 O O . SER A 1 136 ? -23.010 -7.891 21.071 1.00 48.09 136 SER A O 1
ATOM 994 N N . TRP A 1 137 ? -20.962 -7.067 20.680 1.00 48.78 137 TRP A N 1
ATOM 995 C CA . TRP A 1 137 ? -20.256 -7.842 21.718 1.00 48.78 137 TRP A CA 1
ATOM 996 C C . TRP A 1 137 ? -19.683 -6.926 22.816 1.00 48.78 137 TRP A C 1
ATOM 998 O O . TRP A 1 137 ? -18.681 -7.244 23.460 1.00 48.78 137 TRP A O 1
ATOM 1008 N N . ARG A 1 138 ? -20.312 -5.767 23.010 1.00 40.38 138 ARG A N 1
ATOM 1009 C CA . ARG A 1 138 ? -20.179 -4.878 24.166 1.00 40.38 138 ARG A CA 1
ATOM 1010 C C . ARG A 1 138 ? -21.571 -4.461 24.612 1.00 40.38 138 ARG A C 1
ATOM 1012 O O . ARG A 1 138 ? -21.720 -4.254 25.832 1.00 40.38 138 ARG A O 1
#

Nearest PDB structures (foldseek):
  9d7s-assembly1_12  TM=6.560E-01  e=9.218E+00  Thermus thermophilus HB8

Mean predicted aligned error: 11.13 Å

pLDDT: mean 74.31, std 10.55, range [40.38, 91.75]